Protein AF-A0A7I8D952-F1 (afdb_monomer_lite)

Foldseek 3Di:
DDDDVVVVVVVLVVLVVVLVVLVVVLVCLVVVLVVCVVVVNPVSNVVSVVVSVVSVVVSVVSVVVSCCVVCVVVVPPPDDDDPPPDDDDDD

Radius of gyration: 23.28 Å; chains: 1; bounding box: 33×68×54 Å

Organism: NCBI:txid2743772

Structure (mmCIF, N/CA/C/O backbone):
data_AF-A0A7I8D952-F1
#
_entry.id   AF-A0A7I8D952-F1
#
loop_
_atom_site.group_PDB
_atom_site.id
_atom_site.type_symbol
_atom_site.label_atom_id
_atom_site.label_alt_id
_atom_site.label_comp_id
_atom_site.label_asym_id
_atom_site.label_entity_id
_atom_site.label_seq_id
_atom_site.pdbx_PDB_ins_code
_atom_site.Cartn_x
_atom_site.Cartn_y
_atom_site.Cartn_z
_atom_site.occupancy
_atom_site.B_iso_or_equiv
_atom_site.auth_seq_id
_atom_site.auth_comp_id
_atom_site.auth_asym_id
_atom_site.auth_atom_id
_atom_site.pdbx_PDB_model_num
ATOM 1 N N . MET A 1 1 ? 19.414 -8.289 -33.923 1.00 37.41 1 MET A N 1
ATOM 2 C CA . MET A 1 1 ? 19.616 -7.040 -33.158 1.00 37.41 1 MET A CA 1
ATOM 3 C C . MET A 1 1 ? 18.599 -7.011 -32.041 1.00 37.41 1 MET A C 1
ATOM 5 O O . MET A 1 1 ? 17.413 -6.958 -32.323 1.00 37.41 1 MET A O 1
ATOM 9 N N . ARG A 1 2 ? 19.033 -7.159 -30.796 1.00 50.62 2 ARG A N 1
ATOM 10 C CA . ARG A 1 2 ? 18.164 -7.124 -29.618 1.00 50.62 2 ARG A CA 1
ATOM 11 C C . ARG A 1 2 ? 18.957 -6.433 -28.502 1.00 50.62 2 ARG A C 1
ATOM 13 O O . ARG A 1 2 ? 20.179 -6.403 -28.586 1.00 50.62 2 ARG A O 1
ATOM 20 N N . THR A 1 3 ? 18.242 -5.934 -27.494 1.00 50.44 3 THR A N 1
ATOM 21 C CA . THR A 1 3 ? 18.709 -5.761 -26.102 1.00 50.44 3 THR A CA 1
ATOM 22 C C . THR A 1 3 ? 19.423 -4.473 -25.673 1.00 50.44 3 THR A C 1
ATOM 24 O O . THR A 1 3 ? 20.527 -4.543 -25.152 1.00 50.44 3 THR A O 1
ATOM 27 N N . PHE A 1 4 ? 18.733 -3.328 -25.702 1.00 47.69 4 PHE A N 1
ATOM 28 C CA . PHE A 1 4 ? 18.902 -2.329 -24.622 1.00 47.69 4 PHE A CA 1
ATOM 29 C C . PHE A 1 4 ? 17.567 -1.680 -24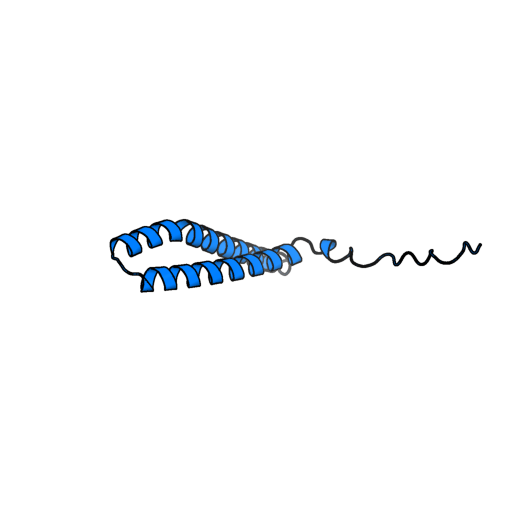.223 1.00 47.69 4 PHE A C 1
ATOM 31 O O . PHE A 1 4 ? 17.293 -1.539 -23.033 1.00 47.69 4 PHE A O 1
ATOM 38 N N . SER A 1 5 ? 16.700 -1.389 -25.200 1.00 55.66 5 SER A N 1
ATOM 39 C CA . SER A 1 5 ? 15.374 -0.790 -24.975 1.00 55.66 5 SER A CA 1
ATOM 40 C C . SER A 1 5 ? 14.375 -1.770 -24.329 1.00 55.66 5 SER A C 1
ATOM 42 O O . SER A 1 5 ? 13.873 -1.469 -23.247 1.00 55.66 5 SER A O 1
ATOM 44 N N . ASP A 1 6 ? 14.231 -2.994 -24.862 1.00 61.03 6 ASP A N 1
ATOM 45 C CA . ASP A 1 6 ? 13.312 -4.022 -24.321 1.00 61.03 6 ASP A CA 1
ATOM 46 C C . ASP A 1 6 ? 13.541 -4.348 -22.834 1.00 61.03 6 ASP A C 1
ATOM 48 O O . ASP A 1 6 ? 12.607 -4.601 -22.074 1.00 61.03 6 ASP A O 1
ATOM 52 N N . GLY A 1 7 ? 14.804 -4.365 -22.394 1.00 78.50 7 GLY A N 1
ATOM 53 C CA . GLY A 1 7 ? 15.152 -4.711 -21.014 1.00 78.50 7 GLY A CA 1
ATOM 54 C C . GLY A 1 7 ? 14.892 -3.574 -20.027 1.00 78.50 7 GLY A C 1
ATOM 55 O O . GLY A 1 7 ? 14.661 -3.817 -18.844 1.00 78.50 7 GLY A O 1
ATOM 56 N N . LEU A 1 8 ? 14.957 -2.319 -20.475 1.00 81.50 8 LEU A N 1
ATOM 57 C CA . LEU A 1 8 ? 14.635 -1.167 -19.637 1.00 81.50 8 LEU A CA 1
ATOM 58 C C . LEU A 1 8 ? 13.118 -1.013 -19.494 1.00 81.50 8 LEU A C 1
ATOM 60 O O . LEU A 1 8 ? 12.634 -0.893 -18.372 1.00 81.50 8 LEU A O 1
ATOM 64 N N . GLU A 1 9 ? 12.380 -1.126 -20.594 1.00 82.75 9 GLU A N 1
ATOM 65 C CA . GLU A 1 9 ? 10.916 -1.070 -20.602 1.00 82.75 9 GLU A CA 1
ATOM 66 C C . GLU A 1 9 ? 10.301 -2.173 -19.727 1.00 82.75 9 GLU A C 1
ATOM 68 O O . GLU A 1 9 ? 9.519 -1.884 -18.822 1.00 82.75 9 GLU A O 1
ATOM 73 N N . GLN A 1 10 ? 10.764 -3.424 -19.860 1.00 86.50 10 GLN A N 1
ATOM 74 C CA . GLN A 1 10 ? 10.326 -4.512 -18.975 1.00 86.50 10 GLN A CA 1
ATOM 75 C C . GLN A 1 10 ? 10.620 -4.248 -17.494 1.00 86.50 10 GLN A C 1
ATOM 77 O O . GLN A 1 10 ? 9.854 -4.665 -16.622 1.00 86.50 10 GLN A O 1
ATOM 82 N N . ARG A 1 11 ? 11.733 -3.576 -17.170 1.00 88.31 11 ARG A N 1
ATOM 83 C CA . ARG A 1 11 ? 12.040 -3.206 -15.781 1.00 88.31 11 ARG A CA 1
ATOM 84 C C . ARG A 1 11 ? 11.055 -2.160 -15.260 1.00 88.31 11 ARG A C 1
ATOM 86 O O . ARG A 1 11 ? 10.602 -2.309 -14.128 1.00 88.31 11 ARG A O 1
ATOM 93 N N . PHE A 1 12 ? 10.676 -1.169 -16.066 1.00 89.06 12 PHE A N 1
ATOM 94 C CA . PHE A 1 12 ? 9.665 -0.176 -15.687 1.00 89.06 12 PHE A CA 1
ATOM 95 C C . PHE A 1 12 ? 8.266 -0.777 -15.549 1.00 89.06 12 PHE A C 1
ATOM 97 O O . PHE A 1 12 ? 7.588 -0.489 -14.563 1.00 89.06 12 PHE A O 1
ATOM 104 N N . GLU A 1 13 ? 7.870 -1.693 -16.432 1.00 90.38 13 GLU A N 1
ATOM 105 C CA . GLU A 1 13 ? 6.602 -2.420 -16.294 1.00 90.38 13 GLU A CA 1
ATOM 106 C C . GLU A 1 13 ? 6.528 -3.202 -14.976 1.00 90.38 13 GLU A C 1
ATOM 108 O O . GLU A 1 13 ? 5.519 -3.175 -14.265 1.00 90.38 13 GLU A O 1
ATOM 113 N N . ARG A 1 14 ? 7.636 -3.821 -14.553 1.00 93.25 14 ARG A N 1
ATOM 114 C CA . ARG A 1 14 ? 7.710 -4.462 -13.232 1.00 93.25 14 ARG A CA 1
ATOM 115 C C . ARG A 1 14 ? 7.531 -3.464 -12.087 1.00 93.25 14 ARG A C 1
ATOM 117 O O . ARG A 1 14 ? 6.883 -3.810 -11.100 1.00 93.25 14 ARG A O 1
ATOM 124 N N . LEU A 1 15 ? 8.062 -2.246 -12.201 1.00 94.25 15 LEU A N 1
ATOM 125 C CA . LEU A 1 15 ? 7.865 -1.203 -11.189 1.00 94.25 15 LEU A CA 1
ATOM 126 C C . LEU A 1 15 ? 6.409 -0.719 -11.144 1.00 94.25 15 LEU A C 1
ATOM 128 O O . LEU A 1 15 ? 5.870 -0.560 -10.050 1.00 94.25 15 LEU A O 1
ATOM 132 N N . LYS A 1 16 ? 5.731 -0.577 -12.289 1.00 94.50 16 LYS A N 1
ATOM 133 C CA . LYS A 1 16 ? 4.289 -0.266 -12.335 1.00 94.50 16 LYS A CA 1
ATOM 134 C C . LYS A 1 16 ? 3.448 -1.343 -11.649 1.00 94.50 16 LYS A C 1
ATOM 136 O O . LYS A 1 16 ? 2.520 -1.028 -10.906 1.00 94.50 16 LYS A O 1
ATOM 141 N N . ILE A 1 17 ? 3.804 -2.618 -11.829 1.00 96.44 17 ILE A N 1
ATOM 142 C CA . ILE A 1 17 ? 3.160 -3.730 -11.112 1.00 96.44 17 ILE A CA 1
ATOM 143 C C . ILE A 1 17 ? 3.361 -3.593 -9.596 1.00 96.44 17 ILE A C 1
ATOM 145 O O . ILE A 1 17 ? 2.424 -3.839 -8.836 1.00 96.44 17 ILE A O 1
ATOM 149 N N . VAL A 1 18 ? 4.557 -3.202 -9.141 1.00 96.00 18 VAL A N 1
ATOM 150 C CA . VAL A 1 18 ? 4.830 -2.960 -7.713 1.00 96.00 18 VAL A CA 1
ATOM 151 C C . VAL A 1 18 ? 3.960 -1.824 -7.174 1.00 96.00 18 VAL A C 1
ATOM 153 O O . VAL A 1 18 ? 3.301 -2.025 -6.155 1.00 96.00 18 VAL A O 1
ATOM 156 N N . VAL A 1 19 ? 3.881 -0.693 -7.885 1.00 96.31 19 VAL A N 1
ATOM 157 C CA . VAL A 1 19 ? 2.995 0.434 -7.535 1.00 96.31 19 VAL A CA 1
ATOM 158 C C . VAL A 1 19 ? 1.558 -0.055 -7.369 1.00 96.31 19 VAL A C 1
ATOM 160 O O . VAL A 1 19 ? 0.979 0.111 -6.300 1.00 96.31 19 VAL A O 1
ATOM 163 N N . ARG A 1 20 ? 1.015 -0.767 -8.364 1.00 97.25 20 ARG A N 1
ATOM 164 C CA . ARG A 1 20 ? -0.364 -1.274 -8.314 1.00 97.25 20 ARG A CA 1
ATOM 165 C C . ARG A 1 20 ? -0.608 -2.219 -7.135 1.00 97.25 20 ARG A C 1
ATOM 167 O O . ARG A 1 20 ? -1.658 -2.169 -6.504 1.00 97.25 20 ARG A O 1
ATOM 174 N N . LYS A 1 21 ? 0.357 -3.084 -6.804 1.00 97.38 21 LYS A N 1
ATOM 175 C CA . LYS A 1 21 ? 0.253 -3.968 -5.630 1.00 97.38 21 LYS A CA 1
ATOM 176 C C . LYS A 1 21 ? 0.213 -3.180 -4.322 1.00 97.38 21 LYS A C 1
ATOM 178 O O . LYS A 1 21 ? -0.542 -3.546 -3.423 1.00 97.38 21 LYS A O 1
ATOM 183 N N . TRP A 1 22 ? 1.018 -2.128 -4.203 1.00 97.69 22 TRP A N 1
ATOM 184 C CA . TRP A 1 22 ? 1.028 -1.267 -3.022 1.00 97.69 22 TRP A CA 1
ATOM 185 C C . TRP A 1 22 ? -0.267 -0.468 -2.879 1.00 97.69 22 TRP A C 1
ATOM 187 O O . TRP A 1 22 ? -0.787 -0.357 -1.771 1.00 97.69 22 TRP A O 1
ATOM 197 N N . GLU A 1 23 ? -0.847 -0.005 -3.982 1.00 96.69 23 GLU A N 1
ATOM 198 C CA . GLU A 1 23 ? -2.160 0.648 -3.984 1.00 96.69 23 GLU A CA 1
ATOM 199 C C . GLU A 1 23 ? -3.275 -0.287 -3.529 1.00 96.69 23 GLU A C 1
ATOM 201 O O . GLU A 1 23 ? -3.959 0.018 -2.554 1.00 96.69 23 GLU A O 1
ATOM 206 N N . ASN A 1 24 ? -3.371 -1.476 -4.128 1.00 97.06 24 ASN A N 1
ATOM 207 C CA . ASN A 1 24 ? -4.341 -2.490 -3.709 1.00 97.0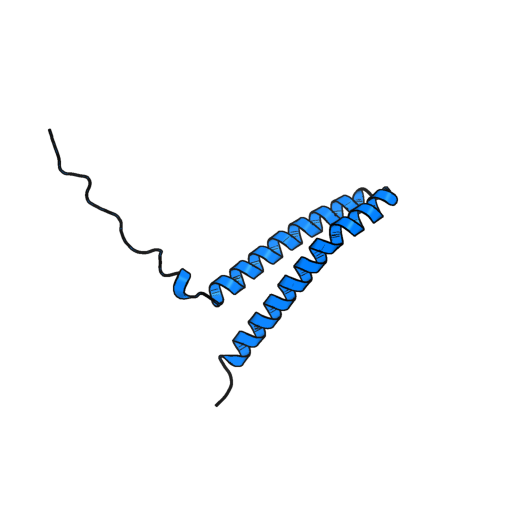6 24 ASN A CA 1
ATOM 208 C C . ASN A 1 24 ? -4.176 -2.843 -2.219 1.00 97.06 24 ASN A C 1
ATOM 210 O O . ASN A 1 24 ? -5.146 -3.066 -1.492 1.00 97.06 24 ASN A O 1
ATOM 214 N N . ARG A 1 25 ? -2.929 -2.887 -1.725 1.00 96.31 25 ARG A N 1
ATOM 215 C CA . ARG A 1 25 ? -2.662 -3.105 -0.301 1.00 96.31 25 ARG A CA 1
ATOM 216 C C . ARG A 1 25 ? -3.215 -1.954 0.540 1.00 96.31 25 ARG A C 1
ATOM 218 O O . ARG A 1 25 ? -3.873 -2.237 1.537 1.00 96.31 25 ARG A O 1
ATOM 225 N N . MET A 1 26 ? -2.999 -0.698 0.153 1.00 96.88 26 MET A N 1
ATOM 226 C CA . MET A 1 26 ? -3.554 0.465 0.859 1.00 96.88 26 MET A CA 1
ATOM 227 C C . MET A 1 26 ? -5.088 0.480 0.859 1.00 96.88 26 MET A C 1
ATOM 229 O O . MET A 1 26 ? -5.679 0.836 1.877 1.00 96.88 26 MET A O 1
ATOM 233 N N . GLU A 1 27 ? -5.727 0.046 -0.229 1.00 96.62 27 GLU A N 1
ATOM 234 C CA . GLU A 1 27 ? -7.187 -0.100 -0.324 1.00 96.62 27 GLU A CA 1
ATOM 235 C C . GLU A 1 27 ? -7.738 -1.169 0.629 1.00 96.62 27 GLU A C 1
ATOM 237 O O . GLU A 1 27 ? -8.845 -1.028 1.140 1.00 96.62 27 GLU A O 1
ATOM 242 N N . SER A 1 28 ? -6.955 -2.212 0.931 1.00 96.44 28 SER A N 1
ATOM 243 C CA . SER A 1 28 ? -7.344 -3.257 1.893 1.00 96.44 28 SER A CA 1
ATOM 244 C C . SER A 1 28 ? -7.181 -2.855 3.368 1.00 96.44 28 SER A C 1
ATOM 246 O O . SER A 1 28 ? -7.779 -3.475 4.247 1.00 96.44 28 SER A O 1
ATOM 248 N N . MET A 1 29 ? -6.372 -1.833 3.670 1.00 97.19 29 MET A N 1
ATOM 249 C CA . MET A 1 29 ? -6.046 -1.451 5.053 1.00 97.19 29 MET A CA 1
ATOM 250 C C . MET A 1 29 ? -7.243 -0.941 5.880 1.00 97.19 29 MET A C 1
ATOM 252 O O . MET A 1 29 ? -7.291 -1.275 7.058 1.00 97.19 29 MET A O 1
ATOM 256 N N . PRO A 1 30 ? -8.229 -0.189 5.346 1.00 97.06 30 PRO A N 1
ATOM 257 C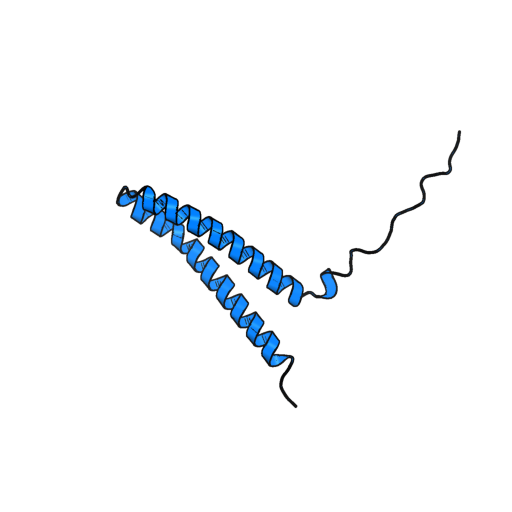 CA . PRO A 1 30 ? -9.422 0.192 6.108 1.00 97.06 30 PRO A CA 1
ATOM 258 C C . PRO A 1 30 ? -10.182 -1.004 6.685 1.00 97.06 30 PRO A C 1
ATOM 260 O O . PRO A 1 30 ? -10.624 -0.951 7.824 1.00 97.06 30 PRO A O 1
ATOM 263 N N . ARG A 1 31 ? -10.277 -2.111 5.939 1.00 97.44 31 ARG A N 1
ATOM 264 C CA . ARG A 1 31 ? -10.906 -3.335 6.446 1.00 97.44 31 ARG A CA 1
ATOM 265 C C . ARG A 1 31 ? -10.127 -3.922 7.625 1.00 97.44 31 ARG A C 1
ATOM 267 O O . ARG A 1 31 ? -10.728 -4.267 8.630 1.00 97.44 31 ARG A O 1
ATOM 274 N N . GLN A 1 32 ? -8.800 -3.973 7.526 1.00 97.06 32 GLN A N 1
ATOM 275 C CA . GLN A 1 32 ? -7.948 -4.453 8.623 1.00 97.06 32 GLN A CA 1
ATOM 276 C C . GLN A 1 32 ? -8.023 -3.552 9.854 1.00 97.06 32 GLN A C 1
ATOM 278 O O . GLN A 1 32 ? -7.946 -4.036 10.972 1.00 97.06 32 GLN A O 1
ATOM 283 N N . MET A 1 33 ? -8.205 -2.246 9.658 1.00 97.50 33 MET A N 1
ATOM 284 C CA . MET A 1 33 ? -8.416 -1.310 10.759 1.00 97.50 33 MET A CA 1
ATOM 285 C C . MET A 1 33 ? -9.707 -1.613 11.521 1.00 97.50 33 MET A C 1
ATOM 287 O O . MET A 1 33 ? -9.695 -1.545 12.743 1.00 97.50 33 MET A O 1
ATOM 291 N N . LEU A 1 34 ? -10.791 -1.965 10.819 1.00 97.88 34 LEU A N 1
ATOM 292 C CA . LEU A 1 34 ? -12.041 -2.386 11.459 1.00 97.88 34 LEU A CA 1
ATOM 293 C C . LEU A 1 34 ? -11.859 -3.707 12.215 1.00 97.88 34 LEU A C 1
ATOM 295 O O . LEU A 1 34 ? -12.256 -3.800 13.366 1.00 97.88 34 LEU A O 1
ATOM 299 N N . GLU A 1 35 ? -11.177 -4.685 11.614 1.00 98.06 35 GLU A N 1
ATOM 300 C CA . GLU A 1 35 ? -10.893 -5.972 12.265 1.00 98.06 35 GLU A CA 1
ATOM 301 C C . GLU A 1 35 ? -10.059 -5.804 13.551 1.00 98.06 35 GLU A C 1
ATOM 303 O O . GLU A 1 35 ? -10.317 -6.486 14.539 1.00 98.06 35 GLU A O 1
ATOM 308 N N . LEU A 1 36 ? -9.086 -4.885 13.564 1.00 98.19 36 LEU A N 1
ATOM 309 C CA . LEU A 1 36 ? -8.293 -4.556 14.756 1.00 98.19 36 LEU A CA 1
ATOM 310 C C . LEU A 1 36 ? -9.089 -3.743 15.783 1.00 98.19 36 LEU A C 1
ATOM 312 O O . LEU A 1 36 ? -8.895 -3.909 16.984 1.00 98.19 36 LEU A O 1
ATOM 316 N N . PHE A 1 37 ? -9.996 -2.881 15.322 1.00 97.50 37 PHE A N 1
ATOM 317 C CA . PHE A 1 37 ? -10.895 -2.127 16.191 1.00 97.50 37 PHE A CA 1
ATOM 318 C C . PHE A 1 37 ? -11.861 -3.051 16.936 1.00 97.50 37 PHE A C 1
ATOM 320 O O . PHE A 1 37 ? -12.003 -2.918 18.148 1.00 97.50 37 PHE A O 1
ATOM 327 N N . ASP A 1 38 ? -12.441 -4.035 16.245 1.00 98.25 38 ASP A N 1
ATOM 328 C CA . ASP A 1 38 ? -13.307 -5.060 16.844 1.00 98.25 38 ASP A CA 1
ATOM 329 C C . ASP A 1 38 ? -12.562 -5.936 17.871 1.00 98.25 38 ASP A C 1
ATOM 331 O O . ASP A 1 38 ? -13.178 -6.540 18.746 1.00 98.25 38 ASP A O 1
ATOM 335 N N . GLN A 1 39 ? -11.231 -6.004 17.770 1.00 98.19 39 GLN A N 1
ATOM 336 C CA . GLN A 1 39 ? -10.345 -6.707 18.704 1.00 98.19 39 GLN A CA 1
ATOM 337 C C . GLN A 1 39 ? -9.812 -5.807 19.828 1.00 98.19 39 GLN A C 1
ATOM 339 O O . GLN A 1 39 ? -9.021 -6.274 20.645 1.00 98.19 39 GLN A O 1
ATOM 344 N N . GLU A 1 40 ? -10.203 -4.529 19.856 1.00 97.88 40 GLU A N 1
ATOM 345 C CA . GLU A 1 40 ? -9.675 -3.508 20.771 1.00 97.88 40 GLU A CA 1
ATOM 346 C C . GLU A 1 40 ? -8.136 -3.346 20.692 1.00 97.88 40 GLU A C 1
ATOM 348 O O . GLU A 1 40 ? -7.495 -2.826 21.609 1.00 97.88 40 GLU A O 1
ATOM 353 N N . ASP A 1 41 ? -7.518 -3.741 19.571 1.00 98.19 41 ASP A N 1
ATOM 354 C CA . ASP A 1 41 ? -6.067 -3.689 19.371 1.00 98.19 41 ASP A CA 1
ATOM 355 C C . ASP A 1 41 ? -5.616 -2.321 18.840 1.00 98.19 41 ASP A C 1
ATOM 357 O O . ASP A 1 41 ? -5.333 -2.111 17.654 1.00 98.19 41 ASP A O 1
ATOM 361 N N . LEU A 1 42 ? -5.517 -1.360 19.758 1.00 97.00 42 LEU A N 1
ATOM 362 C CA . LEU A 1 42 ? -5.041 -0.008 19.458 1.00 97.00 42 LEU A CA 1
ATOM 363 C C . LEU A 1 42 ? -3.586 0.016 18.955 1.00 97.00 42 LEU A C 1
ATOM 365 O O . LEU A 1 42 ? -3.244 0.859 18.122 1.00 97.00 42 LEU A O 1
ATOM 369 N N . SER A 1 43 ? -2.737 -0.912 19.413 1.00 98.12 43 SER A N 1
ATOM 370 C CA . SER A 1 43 ? -1.333 -0.996 18.984 1.00 98.12 43 SER A CA 1
ATOM 371 C C . SER A 1 43 ? -1.217 -1.494 17.542 1.00 98.12 43 SER A C 1
ATOM 373 O O . SER A 1 43 ? -0.427 -0.964 16.748 1.00 98.12 43 SER A O 1
ATOM 375 N N . GLY A 1 44 ? -2.056 -2.459 17.166 1.00 98.00 44 GLY A N 1
ATOM 376 C CA . GLY A 1 44 ? -2.212 -2.909 15.791 1.00 98.00 44 GLY A CA 1
ATOM 377 C C . GLY A 1 44 ? -2.705 -1.788 14.879 1.00 98.00 44 GLY A C 1
ATOM 378 O O . GLY A 1 44 ? -2.158 -1.602 13.789 1.00 98.00 44 GLY A O 1
ATOM 379 N N . ILE A 1 45 ? -3.689 -0.995 15.322 1.00 97.88 45 ILE A N 1
ATOM 380 C CA . ILE A 1 45 ? -4.203 0.156 14.558 1.00 97.88 45 ILE A CA 1
ATOM 381 C C . ILE A 1 45 ? -3.106 1.201 14.332 1.00 97.88 45 ILE A C 1
ATOM 383 O O . ILE A 1 45 ? -2.928 1.668 13.203 1.00 97.88 45 ILE A O 1
ATOM 387 N N . GLU A 1 46 ? -2.346 1.555 15.371 1.00 98.12 46 GLU A N 1
ATOM 388 C CA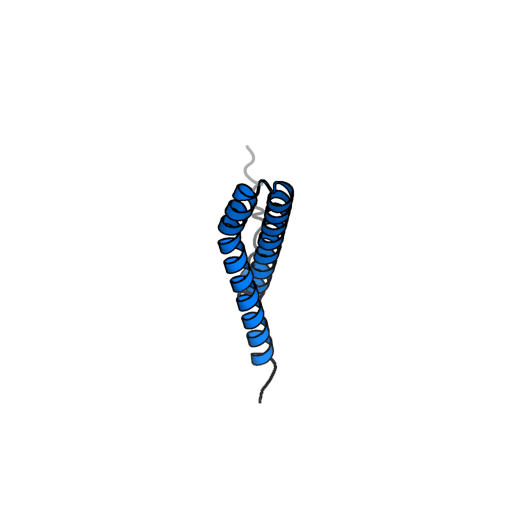 . GLU A 1 46 ? -1.221 2.489 15.259 1.00 98.12 46 GLU A C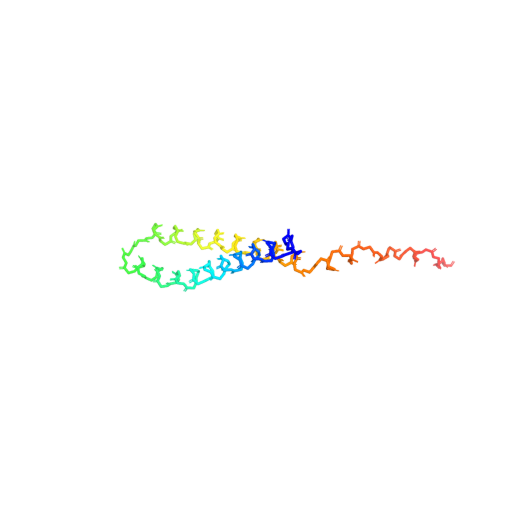A 1
ATOM 389 C C . GLU A 1 46 ? -0.173 1.977 14.260 1.00 98.12 46 GLU A C 1
ATOM 391 O O . GLU A 1 46 ? 0.215 2.689 13.326 1.00 98.12 46 GLU A O 1
ATOM 396 N N . SER A 1 47 ? 0.219 0.709 14.391 1.00 98.06 47 SER A N 1
ATOM 397 C CA . SER A 1 47 ? 1.163 0.051 13.483 1.00 98.06 47 SER A CA 1
ATOM 398 C C . SER A 1 47 ? 0.662 0.063 12.035 1.00 98.06 47 SER A C 1
ATOM 400 O O . SER A 1 47 ? 1.422 0.354 11.105 1.00 98.06 47 SER A O 1
ATOM 402 N N . LEU A 1 48 ? -0.633 -0.190 11.824 1.00 97.94 48 LEU A N 1
ATOM 403 C CA . LEU A 1 48 ? -1.265 -0.166 10.507 1.00 97.94 48 LEU A CA 1
ATOM 404 C C . LEU A 1 48 ? -1.272 1.244 9.897 1.00 97.94 48 LEU A C 1
ATOM 406 O O . LEU A 1 48 ? -1.029 1.396 8.697 1.00 97.94 48 LEU A O 1
ATOM 410 N N . LEU A 1 49 ? -1.511 2.284 10.701 1.00 97.44 49 LEU A N 1
ATOM 411 C CA . LEU A 1 49 ? -1.467 3.685 10.268 1.00 97.44 49 LEU A CA 1
ATOM 412 C C . LEU A 1 49 ? -0.053 4.120 9.866 1.00 97.44 49 LEU A C 1
ATOM 414 O O . LEU A 1 49 ? 0.118 4.750 8.815 1.00 97.44 49 LEU A O 1
ATOM 418 N N . ILE A 1 50 ? 0.959 3.747 10.654 1.00 97.94 50 ILE A N 1
ATOM 419 C CA . ILE A 1 50 ? 2.371 3.999 10.333 1.00 97.94 50 ILE A CA 1
ATOM 420 C C . ILE A 1 50 ? 2.734 3.306 9.017 1.00 97.94 50 ILE A C 1
ATOM 422 O O . ILE A 1 50 ? 3.264 3.951 8.105 1.00 97.94 50 ILE A O 1
ATOM 426 N N . ALA A 1 51 ? 2.380 2.027 8.875 1.00 96.81 51 ALA A N 1
ATOM 427 C CA . ALA A 1 51 ? 2.621 1.266 7.654 1.00 96.81 51 ALA A CA 1
ATOM 428 C C . ALA A 1 51 ? 1.922 1.897 6.438 1.00 96.81 51 ALA A C 1
ATOM 430 O O . ALA A 1 51 ? 2.529 2.027 5.375 1.00 96.81 51 ALA A O 1
ATOM 431 N N . LYS A 1 52 ? 0.670 2.356 6.585 1.00 97.00 52 LYS A N 1
ATOM 432 C CA . LYS A 1 52 ? -0.074 3.044 5.517 1.00 97.00 52 LYS A CA 1
ATOM 433 C C . LYS A 1 52 ? 0.617 4.332 5.077 1.00 97.00 52 LYS A C 1
ATOM 435 O O . LYS A 1 52 ? 0.716 4.592 3.877 1.00 97.00 52 LYS A O 1
ATOM 440 N N . LYS A 1 53 ? 1.108 5.133 6.028 1.00 97.62 53 LYS A N 1
ATOM 441 C CA . LYS A 1 53 ? 1.846 6.369 5.739 1.00 97.62 53 LYS A CA 1
ATOM 442 C C . LYS A 1 53 ? 3.130 6.074 4.961 1.00 97.62 53 LYS A C 1
ATOM 444 O O . LYS A 1 53 ? 3.341 6.657 3.900 1.00 97.62 53 LYS A O 1
ATOM 449 N N . GLN A 1 54 ? 3.940 5.134 5.446 1.00 97.38 54 GLN A N 1
ATOM 450 C CA . GLN A 1 54 ? 5.188 4.734 4.790 1.00 97.38 54 GLN A CA 1
ATOM 451 C C . GLN A 1 54 ? 4.939 4.194 3.377 1.00 97.38 54 GLN A C 1
ATOM 453 O O . GLN A 1 54 ? 5.622 4.588 2.431 1.00 97.38 54 GLN A O 1
ATOM 458 N N . LEU A 1 55 ? 3.924 3.342 3.215 1.00 96.88 55 LEU A N 1
ATOM 459 C CA . LEU A 1 55 ? 3.568 2.762 1.924 1.00 96.88 55 LEU A CA 1
ATOM 460 C C . LEU A 1 55 ? 3.122 3.835 0.924 1.00 96.88 55 LEU A C 1
ATOM 462 O O . LEU A 1 55 ? 3.531 3.796 -0.236 1.00 96.88 55 LEU A O 1
ATOM 466 N N . ARG A 1 56 ? 2.348 4.832 1.370 1.00 97.31 56 ARG A N 1
ATOM 467 C CA . ARG A 1 56 ? 1.948 5.977 0.538 1.00 97.31 56 ARG A CA 1
ATOM 468 C C . ARG A 1 56 ? 3.158 6.777 0.060 1.00 97.31 56 ARG A C 1
ATOM 470 O O . 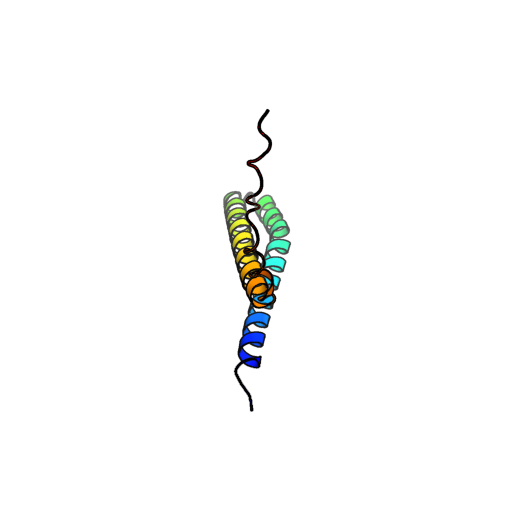ARG A 1 56 ? 3.262 7.062 -1.129 1.00 97.31 56 ARG A O 1
ATOM 477 N N . GLU A 1 57 ? 4.078 7.109 0.965 1.00 97.69 57 GLU A N 1
ATOM 478 C CA . GLU A 1 57 ? 5.296 7.860 0.634 1.00 97.69 57 GLU A CA 1
ATOM 479 C C . GLU A 1 57 ? 6.186 7.101 -0.362 1.00 97.69 57 GLU A C 1
ATOM 481 O O . GLU A 1 57 ? 6.680 7.683 -1.328 1.00 97.69 57 GLU A O 1
ATOM 486 N N . GLN A 1 58 ? 6.366 5.793 -0.168 1.00 96.81 58 GLN A N 1
ATOM 487 C CA . GLN A 1 58 ? 7.139 4.944 -1.080 1.00 96.81 58 GLN A CA 1
ATOM 488 C C . GLN A 1 58 ? 6.476 4.814 -2.454 1.00 96.81 58 GLN A C 1
ATOM 490 O O . GLN A 1 58 ? 7.159 4.896 -3.476 1.00 96.81 58 GLN A O 1
ATOM 495 N N . THR A 1 59 ? 5.151 4.652 -2.483 1.00 96.50 59 THR A N 1
ATOM 496 C CA . THR A 1 59 ? 4.371 4.560 -3.725 1.00 96.50 59 THR A CA 1
ATOM 497 C C . THR A 1 59 ? 4.503 5.839 -4.544 1.00 96.50 59 THR A C 1
ATOM 499 O O . THR A 1 59 ? 4.770 5.773 -5.743 1.00 96.50 59 THR A O 1
ATOM 502 N N . GLU A 1 60 ? 4.392 7.001 -3.900 1.00 96.19 60 GLU A N 1
ATOM 503 C CA . GLU A 1 60 ? 4.526 8.298 -4.564 1.00 96.19 60 GLU A CA 1
ATOM 504 C C . GLU A 1 60 ? 5.941 8.519 -5.113 1.00 96.19 60 GLU A C 1
ATOM 506 O O . GLU A 1 60 ? 6.113 8.871 -6.279 1.00 96.19 60 GLU A O 1
ATOM 511 N N . ARG A 1 61 ? 6.979 8.217 -4.321 1.00 96.25 61 ARG A N 1
ATOM 512 C CA . ARG A 1 61 ? 8.374 8.296 -4.788 1.00 96.25 61 ARG A CA 1
ATOM 513 C C . ARG A 1 61 ? 8.622 7.408 -6.007 1.00 96.25 61 ARG A C 1
ATOM 515 O O . ARG A 1 61 ? 9.312 7.821 -6.938 1.00 96.25 61 ARG A O 1
ATOM 522 N N . LEU A 1 62 ? 8.058 6.200 -6.017 1.00 95.12 62 LEU A N 1
ATOM 523 C CA . LEU A 1 62 ? 8.213 5.273 -7.133 1.00 95.12 62 LEU A CA 1
ATOM 524 C C . LEU A 1 62 ? 7.453 5.745 -8.381 1.00 95.12 62 LEU A C 1
ATOM 526 O O . LEU A 1 62 ? 7.983 5.643 -9.485 1.00 95.12 62 LEU A O 1
ATOM 530 N N . ARG A 1 63 ? 6.259 6.325 -8.219 1.00 94.56 63 ARG A N 1
ATOM 531 C CA . ARG A 1 63 ? 5.511 6.955 -9.320 1.00 94.56 63 ARG A CA 1
ATOM 532 C C . ARG A 1 63 ? 6.286 8.093 -9.960 1.00 94.56 63 ARG A C 1
ATOM 534 O O . ARG A 1 63 ? 6.448 8.097 -11.175 1.00 94.56 63 ARG A O 1
ATOM 541 N N . GLN A 1 64 ? 6.823 9.002 -9.152 1.00 93.88 64 GLN A N 1
ATOM 542 C CA . GLN A 1 64 ? 7.642 10.110 -9.643 1.00 93.88 64 GLN A CA 1
ATOM 543 C C . GLN A 1 64 ? 8.896 9.612 -10.365 1.00 93.88 64 GLN A C 1
ATOM 545 O O . GLN A 1 64 ? 9.287 10.173 -11.386 1.00 93.88 64 GLN A O 1
ATOM 550 N N . PHE A 1 65 ? 9.524 8.546 -9.861 1.00 91.94 65 PHE A N 1
ATOM 551 C CA . PHE A 1 65 ? 10.659 7.917 -10.531 1.00 91.94 65 PHE A CA 1
ATOM 552 C C . PHE A 1 65 ? 10.282 7.364 -11.914 1.00 91.94 65 PHE A C 1
ATOM 554 O O . PHE A 1 65 ? 10.990 7.639 -12.880 1.00 91.94 65 PHE A O 1
ATOM 561 N N . ILE A 1 66 ? 9.168 6.631 -12.020 1.00 90.88 66 ILE A N 1
ATOM 562 C CA . ILE A 1 66 ? 8.667 6.100 -13.299 1.00 90.88 66 ILE A CA 1
ATOM 563 C C . ILE A 1 66 ? 8.326 7.256 -14.251 1.00 90.88 66 ILE A C 1
ATOM 565 O O . ILE A 1 66 ? 8.812 7.283 -15.376 1.00 90.88 66 ILE A O 1
ATOM 569 N N . GLN A 1 67 ? 7.583 8.261 -13.780 1.00 88.69 67 GLN A N 1
ATOM 570 C CA . GLN A 1 67 ? 7.155 9.407 -14.588 1.00 88.69 67 GLN A CA 1
ATOM 571 C C . GLN A 1 67 ? 8.336 10.207 -15.157 1.00 88.69 67 GLN A C 1
ATOM 573 O O . GLN A 1 67 ? 8.312 10.591 -16.324 1.00 88.69 67 GLN A O 1
ATOM 578 N N . LYS A 1 68 ? 9.389 10.441 -14.360 1.00 86.56 68 LYS A N 1
ATOM 579 C CA . LYS A 1 68 ? 10.615 11.119 -14.824 1.00 86.56 68 LYS A CA 1
ATOM 580 C C . LYS A 1 68 ? 11.295 10.383 -15.979 1.00 86.56 68 LYS A C 1
ATOM 582 O O . LYS A 1 68 ? 11.922 11.021 -16.817 1.00 86.56 68 LYS A O 1
ATOM 587 N N . TRP A 1 69 ? 11.186 9.059 -16.008 1.00 81.62 69 TRP A N 1
ATOM 588 C CA . TRP A 1 69 ? 11.782 8.223 -17.044 1.00 81.62 69 TRP A CA 1
ATOM 589 C C . TRP A 1 69 ? 10.901 8.066 -18.283 1.00 81.62 69 TRP A C 1
ATOM 591 O O . TRP A 1 69 ? 11.435 7.973 -19.384 1.00 81.62 69 TRP A O 1
ATOM 601 N N . GLU A 1 70 ? 9.578 8.060 -18.124 1.00 81.31 70 GLU A N 1
ATOM 602 C CA . GLU A 1 70 ? 8.629 7.991 -19.245 1.00 81.31 70 GLU A CA 1
ATOM 603 C C . GLU A 1 70 ? 8.467 9.333 -19.971 1.00 81.31 70 GLU A C 1
ATOM 605 O O . GLU A 1 70 ? 8.190 9.355 -21.169 1.00 81.31 70 GLU A O 1
ATOM 610 N N . SER A 1 71 ? 8.709 10.446 -19.274 1.00 72.94 71 SER A N 1
ATOM 611 C CA . SER A 1 71 ? 8.598 11.804 -19.817 1.00 72.94 71 SER A CA 1
ATOM 612 C C . SER A 1 71 ? 9.914 12.587 -19.688 1.00 72.94 71 SER A C 1
ATOM 614 O O . SER A 1 71 ? 9.951 13.603 -18.986 1.00 72.94 71 SER A O 1
ATOM 616 N N . PRO A 1 72 ? 11.001 12.186 -20.382 1.00 61.16 72 PRO A N 1
ATOM 617 C CA . PRO A 1 72 ? 12.280 12.900 -20.320 1.00 61.16 72 PRO A CA 1
ATOM 618 C C . PRO A 1 72 ? 12.183 14.358 -20.813 1.00 61.16 72 PRO A C 1
ATOM 620 O O . PRO A 1 72 ? 12.961 15.204 -20.379 1.00 61.16 72 PRO A O 1
ATOM 623 N N . ASN A 1 73 ? 11.182 14.686 -21.641 1.00 52.50 73 ASN A N 1
ATOM 624 C CA . ASN A 1 73 ? 10.947 16.045 -22.147 1.00 52.50 73 ASN A CA 1
ATOM 625 C C . ASN A 1 73 ? 10.334 17.018 -21.123 1.00 52.50 73 ASN A C 1
ATOM 627 O O . ASN A 1 73 ? 10.273 18.210 -21.407 1.00 52.50 73 ASN A O 1
ATOM 631 N N . ASN A 1 74 ? 9.913 16.570 -19.933 1.00 49.91 74 ASN A N 1
ATOM 632 C CA . ASN A 1 74 ? 9.364 17.479 -18.914 1.00 49.91 74 ASN A CA 1
ATOM 633 C C . ASN A 1 74 ? 10.438 18.087 -17.987 1.00 49.91 74 ASN A C 1
ATOM 635 O O . ASN A 1 74 ? 10.117 18.864 -17.094 1.00 49.91 74 ASN A O 1
ATOM 639 N N . ASN A 1 75 ? 11.715 17.746 -18.198 1.00 47.44 75 ASN A N 1
ATOM 640 C CA . ASN A 1 75 ? 12.860 18.316 -17.476 1.00 47.44 75 ASN A CA 1
ATOM 641 C C . ASN A 1 75 ? 13.600 19.412 -18.276 1.00 47.44 75 ASN A C 1
ATOM 643 O O . ASN A 1 75 ? 14.644 19.882 -17.831 1.00 47.44 75 ASN A O 1
ATOM 647 N N . MET A 1 76 ? 13.075 19.826 -19.437 1.00 42.78 76 MET A N 1
ATOM 648 C CA . MET A 1 76 ? 13.665 20.856 -20.311 1.00 42.78 76 MET A CA 1
ATOM 649 C C . MET A 1 76 ? 12.800 22.128 -20.414 1.00 42.78 76 MET A C 1
ATOM 651 O O . MET A 1 76 ? 12.834 22.827 -21.416 1.00 42.78 76 MET A O 1
ATOM 655 N N . LEU A 1 77 ? 12.024 22.435 -19.370 1.00 43.75 77 LEU A N 1
ATOM 656 C CA . LEU A 1 77 ? 11.272 23.691 -19.207 1.00 43.75 77 LEU A CA 1
ATOM 657 C C . LEU A 1 77 ? 11.617 24.342 -17.856 1.00 43.75 77 LEU A C 1
ATOM 659 O O . LEU A 1 77 ? 10.759 24.712 -17.064 1.00 43.75 77 LEU A O 1
ATOM 663 N N . GLY A 1 78 ? 12.918 24.413 -17.574 1.00 46.22 78 GLY A N 1
ATOM 664 C CA . GLY A 1 78 ? 13.492 25.150 -16.446 1.00 46.22 78 GLY A CA 1
ATOM 665 C C . GLY A 1 78 ? 14.547 26.167 -16.881 1.00 46.22 78 GLY A C 1
ATOM 666 O O . GLY A 1 78 ? 15.382 26.546 -16.067 1.00 46.22 78 GLY A O 1
ATOM 667 N N . VAL A 1 79 ? 14.564 26.557 -18.161 1.00 50.34 79 VAL A N 1
ATOM 668 C CA . VAL A 1 79 ? 15.447 27.607 -18.684 1.00 50.34 79 VAL A CA 1
ATOM 669 C C . VAL A 1 79 ? 14.677 28.425 -19.723 1.00 50.34 79 VAL A C 1
ATOM 671 O O . VAL A 1 79 ? 14.172 27.835 -20.673 1.00 50.34 79 VAL A O 1
ATOM 674 N N . MET A 1 80 ? 14.672 29.749 -19.511 1.00 40.12 80 MET A N 1
ATOM 675 C CA . MET A 1 80 ? 14.086 30.883 -20.262 1.00 40.12 80 MET A CA 1
ATOM 676 C C . MET A 1 80 ? 12.886 31.513 -19.535 1.00 40.12 80 MET A C 1
ATOM 678 O O . MET A 1 80 ? 11.900 30.832 -19.290 1.00 40.12 80 MET A O 1
ATOM 682 N N . GLU A 1 81 ? 12.897 32.776 -19.106 1.00 43.25 81 GLU A N 1
ATOM 683 C CA . GLU A 1 81 ? 13.851 33.889 -19.230 1.00 43.25 81 GLU A CA 1
ATOM 684 C C . GLU A 1 81 ? 13.731 34.742 -17.953 1.00 43.25 81 GLU A C 1
ATOM 686 O O . GLU A 1 81 ? 12.636 34.963 -17.439 1.00 43.25 81 GLU A O 1
ATOM 691 N N . THR A 1 82 ? 14.850 35.207 -17.397 1.00 49.25 82 THR A N 1
ATOM 692 C CA . THR A 1 82 ? 14.810 36.404 -16.553 1.00 49.25 82 THR A CA 1
ATOM 693 C C . THR A 1 82 ? 14.472 37.562 -17.479 1.00 49.25 82 THR A C 1
ATOM 695 O O . THR A 1 82 ? 15.337 37.983 -18.246 1.00 49.25 82 THR A O 1
ATOM 698 N N . ASP A 1 83 ? 13.229 38.043 -17.431 1.00 45.69 83 ASP A N 1
ATOM 699 C CA . ASP A 1 83 ? 12.845 39.323 -18.026 1.00 45.69 83 ASP A CA 1
ATOM 700 C C . ASP A 1 83 ? 13.567 40.449 -17.272 1.00 45.69 83 ASP A C 1
ATOM 702 O O . ASP A 1 83 ? 13.059 41.067 -16.334 1.00 45.69 83 ASP A O 1
ATOM 706 N N . ASP A 1 84 ? 14.810 40.676 -17.684 1.00 54.03 84 ASP A N 1
ATOM 707 C CA . ASP A 1 84 ? 15.609 41.866 -17.431 1.00 54.03 84 ASP A CA 1
ATOM 708 C C . ASP A 1 84 ? 15.070 43.018 -18.301 1.00 54.03 84 ASP A C 1
ATOM 710 O O . ASP A 1 84 ? 15.739 43.493 -19.206 1.00 54.03 84 ASP A O 1
ATOM 714 N N . GLU A 1 85 ? 13.845 43.487 -18.052 1.00 53.88 85 GLU A N 1
ATOM 715 C CA . GLU A 1 85 ? 13.382 44.798 -18.536 1.00 53.88 85 GLU A CA 1
ATOM 716 C C . GLU A 1 85 ? 12.446 45.457 -17.515 1.00 53.88 85 GLU A C 1
ATOM 718 O O . GLU A 1 85 ? 11.251 45.643 -17.730 1.00 53.88 85 GLU A O 1
ATOM 723 N N . ASN A 1 86 ? 12.996 45.862 -16.367 1.00 48.84 86 ASN A N 1
ATOM 724 C CA . ASN A 1 86 ? 12.318 46.836 -15.510 1.00 48.84 86 ASN A CA 1
ATOM 725 C C . ASN A 1 86 ? 13.276 47.844 -14.875 1.00 48.84 86 ASN A C 1
ATOM 727 O O . ASN A 1 86 ? 13.285 48.022 -13.662 1.00 48.84 86 ASN A O 1
ATOM 731 N N . VAL A 1 87 ? 14.077 48.534 -15.694 1.00 54.16 87 VAL A N 1
ATOM 732 C CA . VAL A 1 87 ? 14.643 49.833 -15.299 1.00 54.16 87 VAL A CA 1
ATOM 733 C C . VAL A 1 87 ? 14.791 50.739 -16.522 1.00 54.16 87 VAL A C 1
ATOM 735 O O . VAL A 1 87 ? 15.882 50.874 -17.067 1.00 54.16 87 VAL A O 1
ATOM 738 N N . ARG A 1 88 ? 13.702 51.392 -16.945 1.00 51.22 88 ARG A N 1
ATOM 739 C CA . ARG A 1 88 ? 13.735 52.746 -17.538 1.00 51.22 88 ARG A CA 1
ATOM 740 C C . ARG A 1 88 ? 12.325 53.283 -17.786 1.00 51.22 88 ARG A C 1
ATOM 742 O O . ARG A 1 88 ? 11.821 53.290 -18.898 1.00 51.22 88 ARG A O 1
ATOM 749 N N . SER A 1 89 ? 11.740 53.845 -16.737 1.00 41.72 89 SER A N 1
ATOM 750 C CA . SER A 1 89 ? 11.060 55.129 -16.887 1.00 41.72 89 SER A CA 1
ATOM 751 C C . SER A 1 89 ? 11.246 55.900 -15.587 1.00 41.72 89 SER A C 1
ATOM 753 O O . SER A 1 89 ? 10.553 55.676 -14.599 1.00 41.72 89 SER A O 1
ATOM 755 N N . PHE A 1 90 ? 12.282 56.737 -15.578 1.00 45.00 90 PHE A N 1
ATOM 756 C CA . PHE A 1 90 ? 12.436 57.794 -14.590 1.00 45.00 90 PHE A CA 1
ATOM 757 C C . PHE A 1 90 ? 11.355 58.857 -14.828 1.00 45.00 90 PHE A C 1
ATOM 759 O O . PHE A 1 90 ? 10.915 59.050 -15.964 1.00 45.00 90 PHE A O 1
ATOM 766 N N . PHE A 1 91 ? 10.943 59.475 -13.721 1.00 48.06 91 PHE A N 1
ATOM 767 C CA . PHE A 1 91 ? 10.198 60.731 -13.637 1.00 48.06 91 PHE A CA 1
ATOM 768 C C . PHE A 1 91 ? 10.747 61.825 -14.558 1.00 48.06 91 PHE A C 1
ATOM 770 O O . PHE A 1 91 ? 11.984 61.854 -14.761 1.00 48.06 91 PHE A O 1
#

pLDDT: mean 81.4, std 21.28, range [37.41, 98.25]

Secondary structure (DSSP, 8-state):
---SHHHHHHHHHHHHHHHHHHHHHHHHHHHHHHHHHHTT-HHHHHHHHHHHHHHHHHHHHHHHHHHHHH-GGGGS-S-------------

Sequence (91 aa):
MRTFSDGLEQRFERLKIVVRKWENRMESMPRQMLELFDQEDLSGIESLLIAKKQLREQTERLRQFIQKWESPNNNMLGVMETDDENVRSFF